Protein AF-A0A3D1CF28-F1 (afdb_monomer)

Sequence (123 aa):
MVEDKDVLITDQYKADEDMVTHNPWRQLRQFTAARIGLGRAGVSTPTRESLEFQLAHAQARDAVHTELDVETLQQQLLQLQQDFPQITPQPPLILHSRAIDRVTYLQRPDYGRQLDEESFTSL

Radius of gyration: 26.06 Å; Cα contacts (8 Å, |Δi|>4): 87; chains: 1; bounding box: 69×42×59 Å

Mean predicted aligned error: 9.37 Å

pLDDT: mean 87.02, std 17.19, range [35.56, 98.44]

Structure (mmCIF, N/CA/C/O backbone):
data_AF-A0A3D1CF28-F1
#
_entry.id   AF-A0A3D1CF28-F1
#
loop_
_atom_site.group_PDB
_atom_site.id
_atom_site.type_symbol
_atom_site.label_atom_id
_atom_site.label_alt_i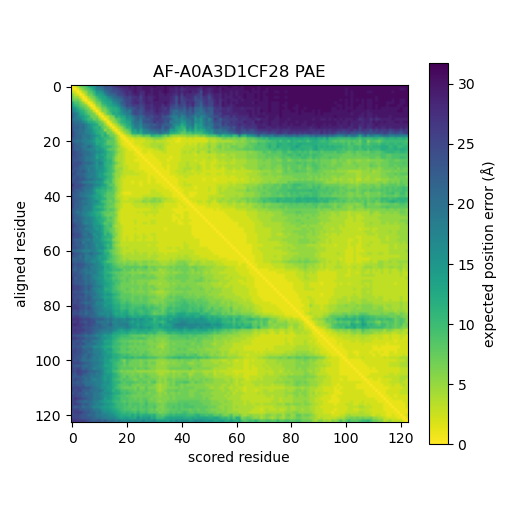d
_atom_site.label_comp_id
_atom_site.label_asym_id
_atom_site.label_entity_id
_atom_site.label_seq_id
_atom_site.pdbx_PDB_ins_code
_atom_site.Cartn_x
_atom_site.Cartn_y
_atom_site.Cartn_z
_atom_site.occupancy
_atom_site.B_iso_or_equiv
_atom_site.auth_seq_id
_atom_site.auth_comp_id
_atom_site.auth_asym_id
_atom_site.auth_atom_id
_atom_site.pdbx_PDB_model_num
ATOM 1 N N . MET A 1 1 ? 48.265 -25.391 -17.337 1.00 35.56 1 MET A N 1
ATOM 2 C CA . MET A 1 1 ? 47.377 -24.699 -18.290 1.00 35.56 1 MET A CA 1
ATOM 3 C C . MET A 1 1 ? 46.009 -24.626 -17.646 1.00 35.56 1 MET A C 1
ATOM 5 O O . MET A 1 1 ? 45.258 -25.584 -17.731 1.00 35.56 1 MET A O 1
ATOM 9 N N . VAL A 1 2 ? 45.761 -23.566 -16.880 1.00 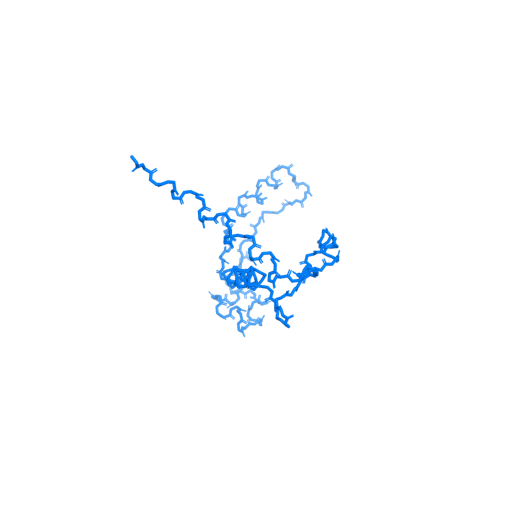36.09 2 VAL A N 1
ATOM 10 C CA . VAL A 1 2 ? 44.425 -23.245 -16.372 1.00 36.09 2 VAL A CA 1
ATOM 11 C C . VAL A 1 2 ? 43.933 -22.159 -17.314 1.00 36.09 2 VAL A C 1
ATOM 13 O O . VAL A 1 2 ? 44.538 -21.095 -17.370 1.00 36.09 2 VAL A O 1
ATOM 16 N N . GLU A 1 3 ? 42.960 -22.491 -18.155 1.00 40.41 3 GLU A N 1
ATOM 17 C CA . GLU A 1 3 ? 42.315 -21.520 -19.035 1.00 40.41 3 GLU A CA 1
ATOM 18 C C . GLU A 1 3 ? 41.516 -20.542 -18.171 1.00 40.41 3 GLU A C 1
ATOM 20 O O . GLU A 1 3 ? 40.609 -20.949 -17.439 1.00 40.41 3 GLU A O 1
ATOM 25 N N . ASP A 1 4 ? 41.898 -19.267 -18.251 1.00 40.97 4 ASP A N 1
ATOM 26 C CA . ASP A 1 4 ? 41.187 -18.118 -17.698 1.00 40.97 4 ASP A CA 1
ATOM 27 C C . ASP A 1 4 ? 39.736 -18.111 -18.200 1.00 40.97 4 ASP A C 1
ATOM 29 O O . ASP A 1 4 ? 39.444 -17.726 -19.333 1.00 40.97 4 ASP A O 1
ATOM 33 N N . LYS A 1 5 ? 38.807 -18.544 -17.342 1.00 46.59 5 LYS A N 1
ATOM 34 C CA . LYS A 1 5 ? 37.356 -18.455 -17.576 1.00 46.59 5 LYS A CA 1
ATOM 35 C C . LYS A 1 5 ? 36.766 -17.094 -17.190 1.00 46.59 5 LYS A C 1
ATOM 37 O O . LYS A 1 5 ? 35.593 -16.849 -17.460 1.00 46.59 5 LYS A O 1
ATOM 42 N N . ASP A 1 6 ? 37.574 -16.196 -16.631 1.00 45.94 6 ASP A N 1
ATOM 43 C CA . ASP A 1 6 ? 37.111 -14.916 -16.084 1.00 45.94 6 ASP A CA 1
ATOM 44 C C . ASP A 1 6 ? 36.967 -13.801 -17.136 1.00 45.94 6 ASP A C 1
ATOM 46 O O . ASP A 1 6 ? 36.426 -12.736 -16.848 1.00 45.94 6 ASP A O 1
ATOM 50 N N . VAL A 1 7 ? 37.378 -14.039 -18.387 1.00 45.97 7 VAL A N 1
ATOM 51 C CA . VAL A 1 7 ? 37.311 -13.028 -19.462 1.00 45.97 7 VAL A CA 1
ATOM 52 C C . VAL A 1 7 ? 35.935 -12.981 -20.155 1.00 45.97 7 VAL A C 1
ATOM 54 O O . VAL A 1 7 ? 35.608 -11.992 -20.804 1.00 45.97 7 VAL A O 1
ATOM 57 N N . LEU A 1 8 ? 35.079 -13.999 -19.988 1.00 41.72 8 LEU A N 1
ATOM 58 C CA . LEU A 1 8 ? 33.825 -14.121 -20.754 1.00 41.72 8 LEU A CA 1
ATOM 59 C C . LEU A 1 8 ? 32.574 -13.517 -20.087 1.00 41.72 8 LEU A C 1
ATOM 61 O O . LEU A 1 8 ? 31.532 -13.437 -20.735 1.00 41.72 8 LEU A O 1
ATOM 65 N N . ILE A 1 9 ? 32.640 -13.077 -18.826 1.00 47.97 9 ILE A N 1
ATOM 66 C CA . ILE A 1 9 ? 31.459 -12.544 -18.111 1.00 47.97 9 ILE A CA 1
ATOM 67 C C . ILE A 1 9 ? 31.309 -11.024 -18.309 1.00 47.97 9 ILE A C 1
ATOM 69 O O . ILE A 1 9 ? 30.197 -10.498 -18.316 1.00 47.97 9 ILE A O 1
ATOM 73 N N . THR A 1 10 ? 32.407 -10.305 -18.542 1.00 47.22 10 THR A N 1
ATOM 74 C CA . THR A 1 10 ? 32.407 -8.834 -18.616 1.00 47.22 10 THR A CA 1
ATOM 75 C C . THR A 1 10 ? 31.757 -8.290 -19.895 1.00 47.22 10 THR A C 1
ATOM 77 O O . THR A 1 10 ? 31.166 -7.212 -19.871 1.00 47.22 10 THR A O 1
ATOM 80 N N . ASP A 1 11 ? 31.801 -9.041 -21.000 1.00 45.41 11 ASP A N 1
ATOM 81 C CA . ASP A 1 11 ? 31.268 -8.597 -22.299 1.00 45.41 11 ASP A CA 1
ATOM 82 C C . ASP A 1 11 ? 29.731 -8.688 -22.384 1.00 45.41 11 ASP A C 1
ATOM 84 O O . ASP A 1 11 ? 29.090 -7.902 -23.082 1.00 45.41 11 ASP A O 1
ATOM 88 N N . GLN A 1 12 ? 29.108 -9.593 -21.617 1.00 45.19 12 GLN A N 1
ATOM 89 C CA . GLN A 1 12 ? 27.645 -9.737 -21.590 1.00 45.19 12 GLN A CA 1
ATOM 90 C C . GLN A 1 12 ? 26.944 -8.568 -20.880 1.00 45.19 12 GLN A C 1
ATOM 92 O O . GLN A 1 12 ? 25.835 -8.203 -21.261 1.00 45.19 12 GLN A O 1
ATOM 97 N N . TYR A 1 13 ? 27.595 -7.935 -19.898 1.00 49.53 13 TYR A N 1
ATOM 98 C CA . TYR A 1 13 ? 27.036 -6.777 -19.187 1.00 49.53 13 TYR A CA 1
ATOM 99 C C . TYR A 1 13 ? 27.064 -5.483 -20.009 1.00 49.53 13 TYR A C 1
ATOM 101 O O . TYR A 1 13 ? 26.241 -4.599 -19.782 1.00 49.53 13 TYR A O 1
ATOM 109 N N . LYS A 1 14 ? 27.980 -5.368 -20.978 1.00 45.59 14 LYS A N 1
ATOM 110 C CA . LYS A 1 14 ? 28.112 -4.177 -21.827 1.00 45.59 14 LYS A CA 1
ATOM 111 C C . LYS A 1 14 ? 27.052 -4.121 -22.931 1.00 45.59 14 LYS A C 1
ATOM 113 O O . LYS A 1 14 ? 26.544 -3.047 -23.239 1.00 45.59 14 LYS A O 1
ATOM 118 N N . ALA A 1 15 ? 26.660 -5.278 -23.466 1.00 49.78 15 ALA A N 1
ATOM 119 C CA . ALA A 1 15 ? 25.601 -5.373 -24.471 1.00 49.78 15 ALA A CA 1
ATOM 120 C C . ALA A 1 15 ? 24.225 -4.916 -23.941 1.00 49.78 15 ALA A C 1
ATOM 122 O O . ALA A 1 15 ? 23.414 -4.389 -24.700 1.00 49.78 15 ALA A O 1
ATOM 123 N N . ASP A 1 16 ? 23.976 -5.080 -22.638 1.00 53.66 16 ASP A N 1
ATOM 124 C CA . ASP A 1 16 ? 22.702 -4.732 -21.995 1.00 53.66 16 ASP A CA 1
ATOM 125 C C . ASP A 1 16 ? 22.497 -3.203 -21.883 1.00 53.66 16 ASP A C 1
ATOM 127 O O . ASP A 1 16 ? 21.364 -2.717 -21.928 1.00 53.66 16 ASP A O 1
ATOM 131 N N . GLU A 1 17 ? 23.585 -2.421 -21.803 1.00 57.97 17 GLU A N 1
ATOM 132 C CA . GLU A 1 17 ? 23.527 -0.953 -21.908 1.00 57.97 17 GLU A CA 1
ATOM 133 C C . GLU A 1 17 ? 23.283 -0.489 -23.351 1.00 57.97 17 GLU A C 1
ATOM 135 O O . GLU A 1 17 ? 22.473 0.412 -23.567 1.00 57.97 1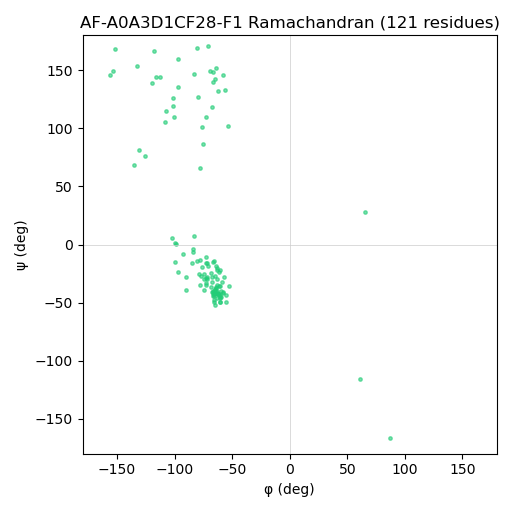7 GLU A O 1
ATOM 140 N N . ASP A 1 18 ? 23.889 -1.144 -24.346 1.00 67.31 18 ASP A N 1
ATOM 141 C CA . ASP A 1 18 ? 23.732 -0.762 -25.758 1.00 67.31 18 ASP A CA 1
ATOM 142 C C . ASP A 1 18 ? 22.307 -1.011 -26.302 1.00 67.31 18 ASP A C 1
ATOM 144 O O . ASP A 1 18 ? 21.865 -0.334 -27.236 1.00 67.31 18 ASP A O 1
ATOM 148 N N . MET A 1 19 ? 21.541 -1.942 -25.715 1.00 82.06 19 MET A N 1
ATOM 149 C CA . MET A 1 19 ? 20.156 -2.229 -26.130 1.00 82.06 19 MET A CA 1
ATOM 150 C C . MET A 1 19 ? 19.118 -1.242 -25.568 1.00 82.06 19 MET A C 1
ATOM 152 O O . MET A 1 19 ? 17.974 -1.204 -26.046 1.00 82.06 19 MET A O 1
ATOM 156 N N . VAL A 1 20 ? 19.488 -0.429 -24.573 1.00 91.19 20 VAL A N 1
ATOM 157 C CA . VAL A 1 20 ? 18.589 0.535 -23.929 1.00 91.19 20 VAL A CA 1
ATOM 158 C C . VAL A 1 20 ? 18.948 1.956 -24.349 1.00 91.19 20 VAL A C 1
ATOM 160 O O . VAL A 1 20 ? 19.969 2.519 -23.975 1.00 91.19 20 VAL A O 1
ATOM 163 N N . THR A 1 21 ? 18.036 2.618 -25.058 1.00 93.69 21 THR A N 1
ATOM 164 C CA . THR A 1 21 ? 18.159 4.057 -25.303 1.00 93.69 21 THR A CA 1
ATOM 165 C C . THR A 1 21 ? 17.861 4.818 -24.011 1.00 93.69 21 THR A C 1
ATOM 167 O O . THR A 1 21 ? 16.709 4.884 -23.561 1.00 93.69 21 THR A O 1
ATOM 170 N N . HIS A 1 22 ? 18.892 5.422 -23.423 1.00 91.81 22 HIS A N 1
ATOM 171 C CA . HIS A 1 22 ? 18.755 6.267 -22.240 1.00 91.81 22 HIS A CA 1
ATOM 172 C C . HIS A 1 22 ? 17.967 7.552 -22.528 1.00 91.81 22 HIS A C 1
ATOM 174 O O . HIS A 1 22 ? 18.004 8.106 -23.626 1.00 91.81 22 HIS A O 1
ATOM 180 N N . ASN A 1 23 ? 17.250 8.043 -21.514 1.00 90.88 23 ASN A N 1
ATOM 181 C CA . ASN A 1 23 ? 16.517 9.303 -21.587 1.00 90.88 23 ASN A CA 1
ATOM 182 C C . ASN A 1 23 ? 17.308 10.413 -20.863 1.00 90.88 23 ASN A C 1
ATOM 184 O O . ASN A 1 23 ? 17.625 10.237 -19.682 1.00 90.88 23 ASN A O 1
ATOM 188 N N . PRO A 1 24 ? 17.596 11.559 -21.513 1.00 92.62 24 PRO A N 1
ATOM 189 C CA . PRO A 1 24 ? 18.371 12.649 -20.909 1.00 92.62 24 PRO A CA 1
ATOM 190 C C . PRO A 1 24 ? 17.714 13.238 -19.653 1.00 92.62 24 PRO A C 1
ATOM 192 O O . PRO A 1 24 ? 18.393 13.792 -18.793 1.00 92.62 24 PRO A O 1
ATOM 195 N N . TRP A 1 25 ? 16.401 13.076 -19.491 1.00 94.06 25 TRP A N 1
ATOM 196 C CA . TRP A 1 25 ? 15.656 13.559 -18.330 1.00 94.06 25 TRP A CA 1
ATOM 197 C C . TRP A 1 25 ? 15.703 12.619 -17.127 1.00 94.06 25 TRP A C 1
ATOM 199 O O . TRP A 1 25 ? 15.021 12.871 -16.136 1.00 94.06 25 TRP A O 1
ATOM 209 N N . ARG A 1 26 ? 16.510 11.550 -17.163 1.00 92.94 26 ARG A N 1
ATOM 210 C CA . ARG A 1 26 ? 16.665 10.630 -16.024 1.00 92.94 26 ARG A CA 1
ATOM 211 C C . ARG A 1 26 ? 17.025 11.365 -14.726 1.00 92.94 26 ARG A C 1
ATOM 213 O O . ARG A 1 26 ? 16.519 11.000 -13.670 1.00 92.94 26 ARG A O 1
ATOM 220 N N . GLN A 1 27 ? 17.821 12.433 -14.806 1.00 94.75 27 GLN A N 1
ATOM 221 C CA . GLN A 1 27 ? 18.185 13.260 -13.648 1.00 94.75 27 GLN A CA 1
ATOM 222 C C . GLN A 1 27 ? 16.980 13.926 -12.965 1.00 94.75 27 GLN A C 1
ATOM 224 O O . GLN A 1 27 ? 17.055 14.225 -11.777 1.00 94.75 27 GLN A O 1
ATOM 229 N N . LEU A 1 28 ? 15.858 14.131 -13.665 1.00 95.94 28 LEU A N 1
ATOM 230 C CA . LEU A 1 28 ? 14.663 14.746 -13.082 1.00 95.94 28 LEU A CA 1
ATOM 231 C C . LEU A 1 28 ? 13.930 13.820 -12.100 1.00 95.94 28 LEU A C 1
ATOM 233 O O . LEU A 1 28 ? 13.141 14.308 -11.293 1.00 95.94 28 LEU A O 1
ATOM 237 N N . ARG A 1 29 ? 14.217 12.506 -12.108 1.00 94.44 29 ARG A N 1
ATOM 238 C CA . ARG A 1 29 ? 13.643 11.543 -11.148 1.00 94.44 29 ARG A CA 1
ATOM 239 C C . ARG A 1 29 ? 13.926 11.922 -9.695 1.00 94.44 29 ARG A C 1
ATOM 241 O O . ARG A 1 29 ? 13.126 11.607 -8.832 1.00 94.44 29 ARG A O 1
ATOM 248 N N . GLN A 1 30 ? 15.020 12.627 -9.409 1.00 96.06 30 GLN A N 1
ATOM 249 C CA . GLN A 1 30 ? 15.322 13.054 -8.037 1.00 96.06 30 GLN A CA 1
ATOM 250 C C . GLN A 1 30 ? 14.268 14.014 -7.454 1.00 96.06 30 GLN A C 1
ATOM 252 O O . GLN A 1 30 ? 14.171 14.154 -6.240 1.00 96.06 30 GLN A O 1
ATOM 257 N N . PHE A 1 31 ? 13.471 14.665 -8.308 1.00 97.50 31 PHE A N 1
ATOM 258 C CA . PHE A 1 31 ? 12.460 15.641 -7.902 1.00 97.50 31 PHE A CA 1
ATOM 259 C C . PHE A 1 31 ? 11.042 15.057 -7.839 1.00 97.50 31 PHE A C 1
ATOM 261 O O . PHE A 1 31 ? 10.095 15.789 -7.554 1.00 97.50 31 PHE A O 1
ATOM 268 N N . THR A 1 32 ? 10.850 13.765 -8.133 1.00 96.62 32 THR A N 1
ATOM 269 C CA . THR A 1 32 ? 9.520 13.143 -8.107 1.00 96.62 32 THR A CA 1
ATOM 270 C C . THR A 1 32 ? 9.575 11.634 -7.896 1.00 96.62 32 THR A C 1
ATOM 272 O O . THR A 1 32 ? 10.435 10.942 -8.426 1.00 96.62 32 THR A O 1
ATOM 275 N N . ALA A 1 33 ? 8.583 11.092 -7.190 1.00 95.50 33 ALA A N 1
ATOM 276 C CA . ALA A 1 33 ? 8.385 9.647 -7.094 1.00 95.50 33 ALA A CA 1
ATOM 277 C C . ALA A 1 33 ? 7.848 9.024 -8.402 1.00 95.50 33 ALA A C 1
ATOM 279 O O . ALA A 1 33 ? 7.801 7.800 -8.535 1.00 95.50 33 ALA A O 1
ATOM 280 N N . ALA A 1 34 ? 7.417 9.841 -9.372 1.00 95.88 34 ALA A N 1
ATOM 281 C CA . ALA A 1 34 ? 6.914 9.347 -10.646 1.00 95.88 34 ALA A CA 1
ATOM 282 C C . ALA A 1 34 ? 8.012 8.632 -11.454 1.00 95.88 34 ALA A C 1
ATOM 284 O O . ALA A 1 34 ? 9.166 9.062 -11.515 1.00 95.88 34 ALA A O 1
ATOM 285 N N . ARG A 1 35 ? 7.632 7.553 -12.147 1.00 94.38 35 ARG A N 1
ATOM 286 C CA . ARG A 1 35 ? 8.522 6.762 -13.012 1.00 94.38 35 ARG A CA 1
ATOM 287 C C . ARG A 1 35 ? 8.764 7.456 -14.365 1.00 94.38 35 ARG A C 1
ATOM 289 O O . ARG A 1 35 ? 8.325 6.977 -15.406 1.00 94.38 35 ARG A O 1
ATOM 296 N N . ILE A 1 36 ? 9.428 8.612 -14.343 1.00 95.81 36 ILE A N 1
ATOM 297 C CA . ILE A 1 36 ? 9.796 9.403 -15.534 1.00 95.81 36 ILE A CA 1
ATOM 298 C C . ILE A 1 36 ? 11.236 9.122 -15.982 1.00 95.81 36 ILE A C 1
ATOM 300 O O . ILE A 1 36 ? 12.057 8.653 -15.201 1.00 95.81 36 ILE A O 1
ATOM 304 N N . GLY A 1 37 ? 11.576 9.422 -17.240 1.00 94.00 37 GLY A N 1
ATOM 305 C CA . GLY A 1 37 ? 12.966 9.328 -17.716 1.00 94.00 37 GLY A CA 1
ATOM 306 C C . GLY A 1 37 ? 13.548 7.903 -17.733 1.00 94.00 37 GLY A C 1
ATOM 307 O O . GLY A 1 37 ? 14.759 7.730 -17.601 1.00 94.00 37 GLY A O 1
ATOM 308 N N . LEU A 1 38 ? 12.698 6.881 -17.886 1.00 93.38 38 LEU A N 1
ATOM 309 C CA . LEU A 1 38 ? 13.084 5.463 -17.802 1.00 93.38 38 LEU A CA 1
ATOM 310 C C . LEU A 1 38 ? 14.001 5.007 -18.951 1.00 93.38 38 LEU A C 1
ATOM 312 O O . LEU A 1 38 ? 14.835 4.122 -18.775 1.00 93.38 38 LEU A O 1
ATOM 316 N N . GLY A 1 39 ? 13.889 5.656 -20.111 1.00 93.44 39 GLY A N 1
ATOM 317 C CA . GLY A 1 39 ? 14.485 5.178 -21.359 1.00 93.44 39 GLY A CA 1
ATOM 318 C C . GLY A 1 39 ? 13.549 4.217 -22.089 1.00 93.44 39 GLY A C 1
ATOM 319 O O . GLY A 1 39 ? 12.359 4.143 -21.776 1.00 93.44 39 GLY A O 1
ATOM 320 N N . ARG A 1 40 ? 14.078 3.508 -23.087 1.00 94.44 40 ARG A N 1
ATOM 321 C CA . ARG A 1 40 ? 13.325 2.532 -23.890 1.00 94.44 40 ARG A CA 1
ATOM 322 C C . ARG A 1 40 ? 14.235 1.449 -24.460 1.00 94.44 40 ARG A C 1
ATOM 324 O O . ARG A 1 40 ? 15.382 1.732 -24.789 1.00 94.44 40 ARG A O 1
ATOM 331 N N . ALA A 1 41 ? 13.695 0.250 -24.634 1.00 93.94 41 ALA A N 1
ATOM 332 C CA . ALA A 1 41 ? 14.273 -0.809 -25.455 1.00 93.94 41 ALA A CA 1
ATOM 333 C C . ALA A 1 41 ? 13.392 -0.947 -26.708 1.00 93.94 41 ALA A C 1
ATOM 335 O O . ALA A 1 41 ? 12.243 -1.386 -26.630 1.00 93.94 41 ALA A O 1
ATOM 336 N N . GLY A 1 42 ? 13.872 -0.461 -27.858 1.00 91.00 42 GLY A N 1
ATOM 337 C CA . GLY A 1 42 ? 13.038 -0.309 -29.056 1.00 91.00 42 GLY A CA 1
ATOM 338 C C . GLY A 1 42 ? 11.858 0.645 -28.816 1.00 91.00 42 GLY A C 1
ATOM 339 O O . GLY A 1 42 ? 12.059 1.837 -28.572 1.00 91.00 42 GLY A O 1
ATOM 340 N N . VAL A 1 43 ? 10.631 0.124 -28.890 1.00 92.62 43 VAL A N 1
ATOM 341 C CA . VAL A 1 43 ? 9.377 0.862 -28.616 1.00 92.62 43 VAL A CA 1
ATOM 342 C C . VAL A 1 43 ? 8.778 0.543 -27.239 1.00 92.62 43 VAL A C 1
ATOM 344 O O . VAL A 1 43 ? 7.690 1.014 -26.918 1.00 92.62 43 VAL A O 1
ATOM 347 N N . SER A 1 44 ? 9.478 -0.247 -26.422 1.00 94.00 44 SER A N 1
ATOM 348 C CA . SER A 1 44 ? 8.976 -0.785 -25.155 1.00 94.00 44 SER A CA 1
ATOM 349 C C . SER A 1 44 ? 9.787 -0.300 -23.951 1.00 94.00 44 SER A C 1
ATOM 351 O O . SER A 1 44 ? 10.877 0.266 -24.079 1.00 94.00 44 SER A O 1
ATOM 353 N N . THR A 1 45 ? 9.244 -0.518 -22.755 1.00 94.56 45 THR A N 1
ATOM 354 C CA . THR A 1 45 ? 9.926 -0.243 -21.487 1.00 94.56 45 THR A CA 1
ATOM 355 C C . THR A 1 45 ? 11.120 -1.189 -21.307 1.00 94.56 45 THR A C 1
ATOM 357 O O . THR A 1 45 ? 10.988 -2.374 -21.614 1.00 94.56 45 THR A O 1
ATOM 360 N N . PRO A 1 46 ? 12.272 -0.717 -20.796 1.00 95.25 46 PRO A N 1
ATOM 361 C CA . PRO A 1 46 ? 13.399 -1.595 -20.493 1.00 95.25 46 PRO A CA 1
ATOM 362 C C . PRO A 1 46 ? 13.020 -2.693 -19.490 1.00 95.25 46 PRO A C 1
ATOM 364 O O . PRO A 1 46 ? 12.251 -2.448 -18.558 1.00 95.25 46 PRO A O 1
ATOM 367 N N . THR A 1 47 ? 13.607 -3.884 -19.635 1.00 94.62 47 THR A N 1
ATOM 368 C CA . THR A 1 47 ? 13.299 -5.055 -18.794 1.00 94.62 47 THR A CA 1
ATOM 369 C C . THR A 1 47 ? 13.462 -4.763 -17.304 1.00 94.62 47 THR A C 1
ATOM 371 O O . THR A 1 47 ? 12.576 -5.094 -16.522 1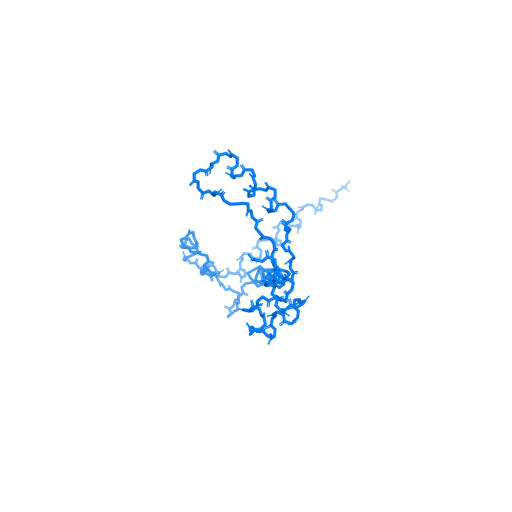.00 94.62 47 THR A O 1
ATOM 374 N N . ARG A 1 48 ? 14.542 -4.074 -16.908 1.00 94.00 48 ARG A N 1
ATOM 375 C CA . ARG A 1 48 ? 14.787 -3.682 -15.509 1.00 94.00 48 ARG A CA 1
ATOM 376 C C . ARG A 1 48 ? 13.625 -2.875 -14.923 1.00 94.00 48 ARG A C 1
ATOM 378 O O . ARG A 1 48 ? 13.112 -3.223 -13.870 1.00 94.00 48 ARG A O 1
ATOM 385 N N . GLU A 1 49 ? 13.168 -1.853 -15.639 1.00 95.31 49 GLU A N 1
ATOM 386 C CA . GLU A 1 49 ? 12.070 -0.981 -15.199 1.00 95.31 49 GLU A CA 1
ATOM 387 C C . GLU A 1 49 ? 10.726 -1.739 -15.160 1.00 95.31 49 GLU A C 1
ATOM 389 O O . GLU A 1 49 ? 9.885 -1.483 -14.297 1.00 95.31 49 GLU A O 1
ATOM 394 N N . SER A 1 50 ? 10.527 -2.722 -16.050 1.00 96.62 50 SER A N 1
ATOM 395 C CA . SER A 1 50 ? 9.365 -3.624 -15.996 1.00 96.62 50 SER A CA 1
ATOM 396 C C . SER A 1 50 ? 9.395 -4.537 -14.764 1.00 96.62 50 SER A C 1
ATOM 398 O O . SER A 1 50 ? 8.378 -4.678 -14.084 1.00 96.62 50 SER A O 1
ATOM 400 N N . LEU A 1 51 ? 10.554 -5.117 -14.437 1.00 97.94 51 LEU A N 1
ATOM 401 C CA . LEU A 1 51 ? 10.726 -5.962 -13.252 1.00 97.94 51 LEU A CA 1
ATOM 402 C C . LEU A 1 51 ? 10.556 -5.162 -11.955 1.00 97.94 51 LEU A C 1
ATOM 404 O O . LEU A 1 51 ? 9.858 -5.612 -11.049 1.00 97.94 51 LEU A O 1
ATOM 408 N N . GLU A 1 52 ? 11.115 -3.952 -11.883 1.00 97.12 52 GLU A N 1
ATOM 409 C CA . GLU A 1 52 ? 10.912 -3.045 -10.745 1.00 97.12 52 GLU A CA 1
ATOM 410 C C . GLU A 1 52 ? 9.431 -2.692 -10.552 1.00 97.12 52 GLU A C 1
ATOM 412 O O . GLU A 1 52 ? 8.937 -2.640 -9.423 1.00 97.12 52 GLU A O 1
ATOM 417 N N . PHE A 1 53 ? 8.691 -2.476 -11.644 1.00 97.12 53 PHE A N 1
ATOM 418 C CA . PHE A 1 53 ? 7.248 -2.262 -11.574 1.00 97.12 53 PHE A CA 1
ATOM 419 C C . PHE A 1 53 ? 6.508 -3.494 -11.035 1.00 97.12 53 PHE A C 1
ATOM 421 O O . PHE A 1 53 ? 5.659 -3.351 -10.155 1.00 97.12 53 PHE A O 1
ATOM 428 N N . GLN A 1 54 ? 6.832 -4.693 -11.529 1.00 98.25 54 GLN A N 1
ATOM 429 C CA . GLN A 1 54 ? 6.200 -5.939 -11.083 1.00 98.25 54 GLN A CA 1
ATOM 430 C C . GLN A 1 54 ? 6.466 -6.219 -9.601 1.00 98.25 54 GLN A C 1
ATOM 432 O O . GLN A 1 54 ? 5.534 -6.564 -8.874 1.00 98.25 54 GLN A O 1
ATOM 437 N N . LEU A 1 55 ? 7.703 -6.005 -9.141 1.00 98.44 55 LEU A N 1
ATOM 438 C CA . LEU A 1 55 ? 8.063 -6.131 -7.730 1.00 98.44 55 LEU A CA 1
ATOM 439 C C . LEU A 1 55 ? 7.264 -5.150 -6.866 1.00 98.44 55 LEU A C 1
ATOM 441 O O . LEU A 1 55 ? 6.640 -5.559 -5.890 1.00 98.44 55 LEU A O 1
ATOM 445 N N . ALA A 1 56 ? 7.225 -3.872 -7.252 1.00 97.88 56 ALA A N 1
ATOM 446 C CA . ALA A 1 56 ? 6.461 -2.866 -6.519 1.00 97.88 56 ALA A CA 1
ATOM 447 C C . ALA A 1 56 ? 4.957 -3.185 -6.491 1.00 97.88 56 ALA A C 1
ATOM 449 O O . ALA A 1 56 ? 4.285 -2.931 -5.496 1.00 97.88 56 ALA A O 1
ATOM 450 N N . HIS A 1 57 ? 4.416 -3.756 -7.570 1.00 98.38 57 HIS A N 1
ATOM 451 C CA . HIS A 1 57 ? 3.025 -4.193 -7.617 1.00 98.38 57 HIS A CA 1
ATOM 452 C C . HIS A 1 57 ? 2.757 -5.381 -6.681 1.00 98.38 57 HIS A C 1
ATOM 454 O O . HIS A 1 57 ? 1.735 -5.385 -5.999 1.00 98.38 57 HIS A O 1
ATOM 460 N N . ALA A 1 58 ? 3.667 -6.358 -6.607 1.00 98.06 58 ALA A N 1
ATOM 461 C CA . ALA A 1 58 ? 3.565 -7.452 -5.641 1.00 98.06 58 ALA A CA 1
ATOM 462 C C . ALA A 1 58 ? 3.578 -6.918 -4.198 1.00 98.06 58 ALA A C 1
ATOM 464 O O . ALA A 1 58 ? 2.644 -7.174 -3.444 1.00 98.06 58 ALA A O 1
ATOM 465 N N . GLN A 1 59 ? 4.546 -6.057 -3.867 1.00 98.19 59 GLN A N 1
ATOM 466 C CA . GLN A 1 59 ? 4.645 -5.418 -2.550 1.00 98.19 59 GLN A CA 1
ATOM 467 C C . GLN A 1 59 ? 3.393 -4.607 -2.189 1.00 98.19 59 GLN A C 1
ATOM 469 O O . GLN A 1 59 ? 2.927 -4.654 -1.053 1.00 98.19 59 GLN A O 1
ATOM 474 N N . ALA A 1 60 ? 2.820 -3.876 -3.150 1.00 97.00 60 ALA A N 1
ATOM 475 C CA . ALA A 1 60 ? 1.598 -3.110 -2.925 1.00 97.00 60 ALA A CA 1
ATOM 476 C C . ALA A 1 60 ? 0.396 -4.013 -2.610 1.00 97.00 60 ALA A C 1
ATOM 478 O O . ALA A 1 60 ? -0.424 -3.661 -1.765 1.00 97.00 60 ALA A O 1
ATOM 479 N N . ARG A 1 61 ? 0.288 -5.177 -3.264 1.00 96.19 61 ARG A N 1
ATOM 480 C CA . ARG A 1 61 ? -0.768 -6.158 -2.969 1.00 96.19 61 ARG A CA 1
ATOM 481 C C . ARG A 1 61 ? -0.600 -6.744 -1.575 1.00 96.19 61 ARG A C 1
ATOM 483 O O . ARG A 1 61 ? -1.584 -6.811 -0.845 1.00 96.19 61 ARG A O 1
ATOM 490 N N . ASP A 1 62 ? 0.623 -7.100 -1.199 1.00 96.12 62 ASP A N 1
ATOM 491 C CA . ASP A 1 62 ? 0.913 -7.627 0.136 1.00 96.12 62 ASP A CA 1
ATOM 492 C C . ASP A 1 62 ? 0.557 -6.595 1.217 1.00 96.12 62 ASP A C 1
ATOM 494 O O . ASP A 1 62 ? -0.145 -6.918 2.173 1.00 96.12 62 ASP A O 1
ATOM 498 N N . ALA A 1 63 ? 0.916 -5.323 1.006 1.00 95.44 63 ALA A N 1
ATOM 499 C CA . ALA A 1 63 ? 0.618 -4.232 1.935 1.00 95.44 63 ALA A CA 1
ATOM 500 C C . ALA A 1 63 ? -0.887 -4.032 2.205 1.00 95.44 63 ALA A C 1
ATOM 502 O O . ALA A 1 63 ? -1.262 -3.654 3.314 1.00 95.44 63 ALA A O 1
ATOM 503 N N . VAL A 1 64 ? -1.764 -4.308 1.230 1.00 94.19 64 VAL A N 1
ATOM 504 C CA . VAL A 1 64 ? -3.229 -4.245 1.423 1.00 94.19 64 VAL A CA 1
ATOM 505 C C . VAL A 1 64 ? -3.716 -5.300 2.420 1.00 94.19 64 VAL A C 1
ATOM 507 O O . VAL A 1 64 ? -4.740 -5.091 3.078 1.00 94.19 64 VAL A O 1
ATOM 510 N N . HIS A 1 65 ? -2.999 -6.416 2.552 1.00 91.94 65 HIS A N 1
ATOM 511 C CA . HIS A 1 65 ? -3.349 -7.522 3.441 1.00 91.94 65 HIS A CA 1
ATOM 512 C C . HIS A 1 65 ? -2.578 -7.517 4.763 1.00 91.94 65 HIS A C 1
ATOM 514 O O . HIS A 1 65 ? -3.027 -8.169 5.702 1.00 91.94 65 HIS A O 1
ATOM 520 N N . THR A 1 66 ? -1.489 -6.753 4.876 1.00 93.31 66 THR A N 1
ATOM 521 C CA . THR A 1 66 ? -0.736 -6.608 6.126 1.00 93.31 66 THR A CA 1
ATOM 522 C C . THR A 1 66 ? -1.635 -6.129 7.268 1.00 93.31 66 THR A C 1
ATOM 524 O O . THR A 1 66 ? -2.453 -5.210 7.120 1.00 93.31 66 THR A O 1
ATOM 527 N N . GLU A 1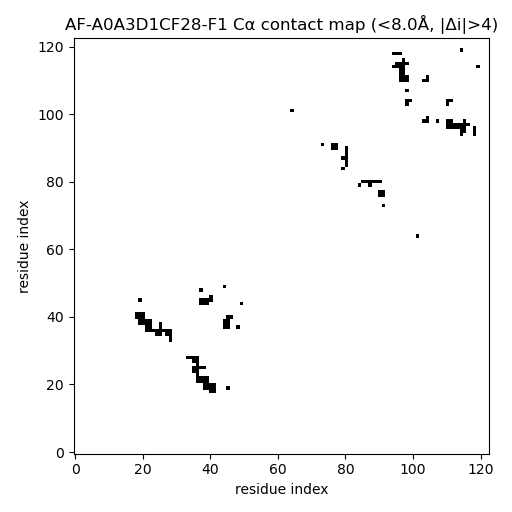 67 ? -1.519 -6.793 8.412 1.00 92.19 67 GLU A N 1
ATOM 528 C CA . GLU A 1 67 ? -2.239 -6.460 9.638 1.00 92.19 67 GLU A CA 1
ATOM 529 C C . GLU A 1 67 ? -1.526 -5.345 10.404 1.00 92.19 67 GLU A C 1
ATOM 531 O O . GLU A 1 67 ? -0.303 -5.213 10.353 1.00 92.19 67 GLU A O 1
ATOM 536 N N . LEU A 1 68 ? -2.311 -4.508 11.082 1.00 92.88 68 LEU A N 1
ATOM 537 C CA . LEU A 1 68 ? -1.778 -3.503 11.988 1.00 92.88 68 LEU A CA 1
ATOM 538 C C . LEU A 1 68 ? -1.419 -4.188 13.307 1.00 92.88 68 LEU A C 1
ATOM 540 O O . LEU A 1 68 ? -2.273 -4.830 13.911 1.00 92.88 68 LEU A O 1
ATOM 544 N N . ASP A 1 69 ? -0.189 -4.000 13.773 1.00 95.50 69 ASP A N 1
ATOM 545 C CA . ASP A 1 69 ? 0.220 -4.413 15.116 1.00 95.50 69 ASP A CA 1
ATOM 546 C C . ASP A 1 69 ? -0.363 -3.437 16.153 1.00 95.50 69 ASP A C 1
ATOM 548 O O . ASP A 1 69 ? 0.234 -2.414 16.504 1.00 95.50 69 ASP A O 1
ATOM 552 N N . VAL A 1 70 ? -1.597 -3.728 16.573 1.00 95.75 70 VAL A N 1
ATOM 553 C CA . VAL A 1 70 ? -2.364 -2.899 17.511 1.00 95.75 70 VAL A CA 1
ATOM 554 C C . VAL A 1 70 ? -1.692 -2.852 18.882 1.00 95.75 70 VAL A C 1
ATOM 556 O O . VAL A 1 70 ? -1.692 -1.798 19.514 1.00 95.75 70 VAL A O 1
ATOM 559 N N . GLU A 1 71 ? -1.087 -3.955 19.325 1.00 95.31 71 GLU A N 1
ATOM 560 C CA . GLU A 1 71 ? -0.431 -4.047 20.631 1.00 95.31 71 GLU A CA 1
ATOM 561 C C . GLU A 1 71 ? 0.771 -3.103 20.697 1.00 95.31 71 GLU A C 1
ATOM 563 O O . GLU A 1 71 ? 0.845 -2.246 21.584 1.00 95.31 71 GLU A O 1
ATOM 568 N N . THR A 1 72 ? 1.676 -3.192 19.718 1.00 96.56 72 THR A N 1
ATOM 569 C CA . THR A 1 72 ? 2.848 -2.312 19.650 1.00 96.56 72 THR A CA 1
ATOM 570 C C . THR A 1 72 ? 2.431 -0.848 19.523 1.00 96.56 72 THR A C 1
ATOM 572 O O . THR A 1 72 ? 2.982 0.012 20.219 1.00 96.56 72 THR A O 1
ATOM 575 N N . LEU A 1 73 ? 1.430 -0.549 18.686 1.00 95.88 73 LEU A N 1
ATOM 576 C CA . LEU A 1 73 ? 0.922 0.815 18.529 1.00 95.88 73 LEU A CA 1
ATOM 577 C C . LEU A 1 73 ? 0.338 1.358 19.842 1.00 95.88 73 LEU A C 1
ATOM 579 O O . LEU A 1 73 ? 0.612 2.501 20.209 1.00 95.88 73 LEU A O 1
ATOM 583 N N . GLN A 1 74 ? -0.429 0.548 20.575 1.00 95.12 74 GLN A N 1
ATOM 584 C CA . GLN A 1 74 ? -1.003 0.944 21.860 1.00 95.12 74 GLN A CA 1
ATOM 585 C C . GLN A 1 74 ? 0.091 1.293 22.875 1.00 95.12 74 GLN A C 1
ATOM 587 O O . GLN A 1 74 ? 0.004 2.334 23.529 1.00 95.12 74 GLN A O 1
ATOM 592 N N . GLN A 1 75 ? 1.139 0.469 22.979 1.00 95.06 75 GLN A N 1
ATOM 593 C CA . GLN A 1 75 ? 2.262 0.735 23.885 1.00 95.06 75 GLN A CA 1
ATOM 594 C C . GLN A 1 75 ? 2.995 2.032 23.521 1.00 95.06 75 GLN A C 1
ATOM 596 O O . GLN A 1 75 ? 3.299 2.842 24.398 1.00 95.06 75 GLN A O 1
ATOM 601 N N . GLN A 1 76 ? 3.227 2.271 22.229 1.00 94.75 76 GLN A N 1
ATOM 602 C CA . GLN A 1 76 ? 3.859 3.505 21.752 1.00 94.75 76 GLN A CA 1
ATOM 603 C C . GLN A 1 76 ? 3.014 4.746 22.068 1.00 94.75 76 GLN A C 1
ATOM 605 O O . GLN A 1 76 ? 3.553 5.763 22.504 1.00 94.75 76 GLN A O 1
ATOM 610 N N . LEU A 1 77 ? 1.693 4.665 21.896 1.00 93.75 77 LEU A N 1
ATOM 611 C CA . LEU A 1 77 ? 0.780 5.764 22.222 1.00 93.75 77 LEU A CA 1
ATOM 612 C C . LEU A 1 77 ? 0.728 6.046 23.728 1.00 93.75 77 LEU A C 1
ATOM 614 O O . LEU A 1 77 ? 0.741 7.210 24.130 1.00 93.75 77 LEU A O 1
ATOM 618 N N . LEU A 1 78 ? 0.726 5.003 24.562 1.00 93.56 78 LEU A N 1
ATOM 619 C CA . LEU A 1 78 ? 0.801 5.150 26.017 1.00 93.56 78 LEU A CA 1
ATOM 620 C C . LEU A 1 78 ? 2.119 5.800 26.453 1.00 93.56 78 LEU A C 1
ATOM 622 O O . LEU A 1 78 ? 2.099 6.694 27.299 1.00 93.56 78 LEU A O 1
ATOM 626 N N . GLN A 1 79 ? 3.247 5.411 25.852 1.00 93.00 79 GLN A N 1
ATOM 627 C CA . GLN A 1 79 ? 4.543 6.040 26.117 1.00 93.00 79 GLN A CA 1
ATOM 628 C C . GLN A 1 79 ? 4.526 7.530 25.747 1.00 93.00 79 GLN A C 1
ATOM 630 O O . GLN A 1 79 ? 4.917 8.367 26.557 1.00 93.00 79 GLN A O 1
ATOM 635 N N . LEU A 1 80 ? 3.987 7.882 24.574 1.00 92.38 80 LEU A N 1
ATOM 636 C CA . LEU A 1 80 ? 3.847 9.283 24.163 1.00 92.38 80 LEU A CA 1
ATOM 637 C C . LEU A 1 80 ? 2.964 10.094 25.116 1.00 92.38 80 LEU A C 1
ATOM 639 O O . LEU A 1 80 ? 3.247 11.266 25.355 1.00 92.38 80 LEU A O 1
ATOM 643 N N . GLN A 1 81 ? 1.920 9.489 25.684 1.00 92.25 81 GLN A N 1
ATOM 644 C CA . GLN A 1 81 ? 1.109 10.129 26.718 1.00 92.25 81 GLN A CA 1
ATOM 645 C C . GLN A 1 81 ? 1.916 10.394 28.001 1.00 92.25 81 GLN A C 1
ATOM 647 O O . GLN A 1 81 ? 1.730 11.444 28.615 1.00 92.25 81 GLN A O 1
ATOM 652 N N . GLN A 1 82 ? 2.804 9.479 28.409 1.00 90.44 82 GLN A N 1
ATOM 653 C CA . GLN A 1 82 ? 3.676 9.701 29.572 1.00 90.44 82 GLN A CA 1
ATOM 654 C C . GLN A 1 82 ? 4.686 10.823 29.316 1.00 90.44 82 GLN A C 1
ATOM 656 O O . GLN A 1 82 ? 4.897 11.672 30.182 1.00 90.44 82 GLN A O 1
ATOM 661 N N . ASP A 1 83 ? 5.273 10.848 28.121 1.00 93.38 83 ASP A N 1
ATOM 662 C CA . ASP A 1 83 ? 6.282 11.840 27.746 1.00 93.38 83 ASP A CA 1
ATOM 663 C C . ASP A 1 83 ? 5.660 13.231 27.520 1.00 93.38 83 ASP A C 1
ATOM 665 O O . ASP A 1 83 ? 6.272 14.259 27.827 1.00 93.38 83 ASP A O 1
ATOM 669 N N . PHE A 1 84 ? 4.421 13.276 27.015 1.00 91.19 84 PHE A N 1
ATOM 670 C CA . PHE A 1 84 ? 3.722 14.504 26.629 1.00 91.19 84 PHE A CA 1
ATOM 671 C C . PHE A 1 84 ? 2.259 14.536 27.115 1.00 91.19 84 PHE A C 1
ATOM 673 O O . PHE A 1 84 ? 1.326 14.568 26.304 1.00 91.19 84 PHE A O 1
ATOM 680 N N . PRO A 1 85 ? 2.017 14.633 28.434 1.00 85.94 85 PRO A N 1
ATOM 681 C CA . PRO A 1 85 ? 0.674 14.517 29.016 1.00 85.94 85 PRO A CA 1
ATOM 682 C C . PRO A 1 85 ? -0.308 15.614 28.570 1.00 85.94 85 PRO A C 1
ATOM 684 O O . PRO A 1 85 ? -1.518 15.413 28.601 1.00 85.94 85 PRO A O 1
ATOM 687 N N . GLN A 1 86 ? 0.195 16.766 28.112 1.00 87.81 86 GLN A N 1
ATOM 688 C CA . GLN A 1 86 ? -0.633 17.847 27.557 1.00 87.81 86 GLN A CA 1
ATOM 689 C C . GLN A 1 86 ? -1.148 17.575 26.130 1.00 87.81 86 GLN A C 1
ATOM 691 O O . GLN A 1 86 ? -2.091 18.239 25.705 1.00 87.81 86 GLN A O 1
ATOM 696 N N . ILE A 1 87 ? -0.529 16.656 25.375 1.00 83.69 87 ILE A N 1
ATOM 697 C CA . ILE A 1 87 ? -0.876 16.394 23.964 1.00 83.69 87 ILE A CA 1
ATOM 698 C C . ILE A 1 87 ? -1.958 15.314 23.862 1.00 83.69 87 ILE A C 1
ATOM 700 O O . ILE A 1 87 ? -2.885 15.448 23.064 1.00 83.69 87 ILE A O 1
ATOM 704 N N . THR A 1 88 ? -1.876 14.284 24.707 1.00 78.12 88 THR A N 1
ATOM 705 C CA . THR A 1 88 ? -2.782 13.130 24.669 1.00 78.12 88 THR A CA 1
ATOM 706 C C . THR A 1 88 ? -3.327 12.856 26.074 1.00 78.12 88 THR A C 1
ATOM 708 O O . THR A 1 88 ? -2.798 12.010 26.788 1.00 78.12 88 THR A O 1
ATOM 711 N N . PRO A 1 89 ? -4.366 13.581 26.524 1.00 82.06 89 PRO A N 1
ATOM 712 C CA . PRO A 1 89 ? -4.843 13.486 27.906 1.00 82.06 89 PRO A CA 1
ATOM 713 C C . PRO A 1 89 ? -5.600 12.184 28.215 1.00 82.06 89 PRO A C 1
ATOM 715 O O . PRO A 1 89 ? -5.816 11.863 29.381 1.00 82.06 89 PRO A O 1
ATOM 718 N N . GLN A 1 90 ? -6.030 11.446 27.190 1.00 86.25 90 GLN A N 1
ATOM 719 C CA . GLN A 1 90 ? -6.830 10.228 27.314 1.00 86.25 90 GLN A CA 1
ATOM 720 C C . GLN A 1 90 ? -6.047 9.018 26.792 1.00 86.25 90 GLN A C 1
ATOM 722 O O . GLN A 1 90 ? -5.324 9.160 25.804 1.00 86.25 90 GLN A O 1
ATOM 727 N N . PRO A 1 91 ? -6.196 7.836 27.417 1.00 87.94 91 PRO A N 1
ATOM 728 C CA . PRO A 1 91 ? -5.560 6.622 26.925 1.00 87.94 91 PRO A CA 1
ATOM 729 C C . PRO A 1 91 ? -6.111 6.225 25.545 1.00 87.94 91 PRO A C 1
ATOM 731 O O . PRO A 1 91 ? -7.274 6.509 25.243 1.00 87.94 91 PRO A O 1
ATOM 734 N N . PRO A 1 92 ? -5.308 5.541 24.709 1.00 91.69 92 PRO A N 1
ATOM 735 C CA . PRO A 1 92 ? -5.778 5.019 23.435 1.00 91.69 92 PRO A CA 1
ATOM 736 C C . PRO A 1 92 ? -6.891 3.988 23.655 1.00 91.69 92 PRO A C 1
ATOM 738 O O . PRO A 1 92 ? -6.749 3.065 24.459 1.00 91.69 92 PRO A O 1
ATOM 741 N N . LEU A 1 93 ? -7.983 4.139 22.908 1.00 92.69 93 LEU A N 1
ATOM 742 C CA . LEU A 1 93 ? -9.093 3.191 22.871 1.00 92.69 93 LEU A CA 1
ATOM 743 C C . LEU A 1 93 ? -8.931 2.265 21.666 1.00 92.69 93 LEU A C 1
ATOM 745 O O . LEU A 1 93 ? -8.642 2.726 20.560 1.00 92.69 93 LEU A O 1
ATOM 749 N N . ILE A 1 94 ? -9.141 0.968 21.880 1.00 94.12 94 ILE A N 1
ATOM 750 C CA . ILE A 1 94 ? -9.170 -0.035 20.815 1.00 94.12 94 ILE A CA 1
ATOM 751 C C . ILE A 1 94 ? -10.633 -0.342 20.530 1.00 94.12 94 ILE A C 1
ATOM 753 O O . ILE A 1 94 ? -11.354 -0.779 21.420 1.00 94.12 94 ILE A O 1
ATOM 757 N N . LEU A 1 95 ? -11.059 -0.087 19.297 1.00 94.62 95 LEU A N 1
ATOM 758 C CA . LEU A 1 95 ? -12.429 -0.283 18.838 1.00 94.62 95 LEU A CA 1
ATOM 759 C C . LEU A 1 95 ? -12.421 -1.030 17.505 1.00 94.62 95 LEU A C 1
ATOM 761 O O . LEU A 1 95 ? -11.486 -0.902 16.709 1.00 94.62 95 LEU A O 1
ATOM 765 N N . HIS A 1 96 ? -13.507 -1.740 17.237 1.00 95.38 96 HIS A N 1
ATOM 766 C CA . HIS A 1 96 ? -13.761 -2.464 16.004 1.00 95.38 96 HIS A CA 1
ATOM 767 C C . HIS A 1 96 ? -14.922 -1.848 15.216 1.00 95.38 96 HIS A C 1
ATOM 769 O O . HIS A 1 96 ? -15.915 -1.347 15.749 1.00 95.38 96 HIS A O 1
ATOM 775 N N . SER A 1 97 ? -14.778 -1.875 13.892 1.00 96.44 97 SER A N 1
ATOM 776 C CA . SER A 1 97 ? -15.881 -1.573 12.980 1.00 96.44 97 SER A CA 1
ATOM 777 C C . SER A 1 97 ? -16.796 -2.787 12.815 1.00 96.44 97 SER A C 1
ATOM 779 O O . SER A 1 97 ? -16.400 -3.907 13.126 1.00 96.44 97 SER A O 1
ATOM 781 N N . ARG A 1 98 ? -17.964 -2.612 12.189 1.00 97.00 98 ARG A N 1
ATOM 782 C CA . ARG A 1 98 ? -18.837 -3.742 11.813 1.00 97.00 98 ARG A CA 1
ATOM 783 C C . ARG A 1 98 ? -18.220 -4.663 10.758 1.00 97.00 98 ARG A C 1
ATOM 785 O O . ARG A 1 98 ? -18.753 -5.743 10.509 1.00 97.00 98 ARG A O 1
ATOM 792 N N . ALA A 1 99 ? -17.146 -4.243 10.087 1.00 96.56 99 ALA A N 1
ATOM 793 C CA . ALA A 1 99 ? -16.416 -5.109 9.174 1.00 96.56 99 ALA A CA 1
ATOM 794 C C . ALA A 1 99 ? -15.550 -6.091 9.979 1.00 96.56 99 ALA A C 1
ATOM 796 O O . ALA A 1 99 ? -14.475 -5.736 10.454 1.00 96.56 99 ALA A O 1
ATOM 797 N N . ILE A 1 100 ? -16.040 -7.326 10.104 1.00 93.56 100 ILE A N 1
ATOM 798 C CA . ILE A 1 100 ? -15.435 -8.390 10.922 1.00 93.56 100 ILE A CA 1
ATOM 799 C C . ILE A 1 100 ? -14.123 -8.951 10.357 1.00 93.56 100 ILE A C 1
ATOM 801 O O . ILE A 1 100 ? -13.366 -9.599 11.070 1.00 93.56 100 ILE A O 1
ATOM 805 N N . ASP A 1 101 ? -13.857 -8.734 9.071 1.00 92.75 101 ASP A N 1
ATOM 806 C CA . ASP A 1 101 ? -12.695 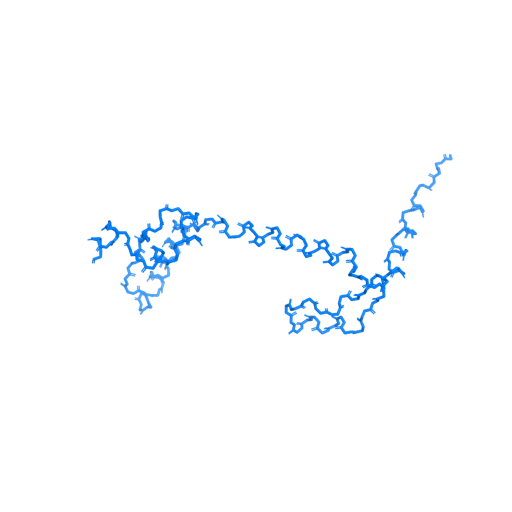-9.278 8.379 1.00 92.75 101 ASP A CA 1
ATOM 807 C C . ASP A 1 101 ? -12.259 -8.368 7.218 1.00 92.75 101 ASP A C 1
ATOM 809 O O . ASP A 1 101 ? -12.978 -7.455 6.794 1.00 92.75 101 ASP A O 1
ATOM 813 N N . ARG A 1 102 ? -11.064 -8.633 6.675 1.00 92.50 102 ARG A N 1
ATOM 814 C CA . ARG A 1 102 ? -10.460 -7.829 5.603 1.00 92.50 102 ARG A CA 1
ATOM 815 C C . ARG A 1 102 ? -11.264 -7.861 4.300 1.00 92.50 102 ARG A C 1
ATOM 817 O O . ARG A 1 102 ? -11.341 -6.841 3.619 1.00 92.50 102 ARG A O 1
ATOM 824 N N . VAL A 1 103 ? -11.847 -9.001 3.932 1.00 93.75 103 VAL A N 1
ATOM 825 C CA . VAL A 1 103 ? -12.656 -9.137 2.710 1.00 93.75 103 VAL A CA 1
ATOM 826 C C . VAL A 1 103 ? -13.912 -8.284 2.837 1.00 93.75 103 VAL A C 1
ATOM 828 O O . VAL A 1 103 ? -14.199 -7.484 1.943 1.00 93.75 103 VAL A O 1
ATOM 831 N N . THR A 1 104 ? -14.606 -8.385 3.971 1.00 94.94 104 THR A N 1
ATOM 832 C CA . THR A 1 104 ? -15.770 -7.551 4.282 1.00 94.94 104 THR A CA 1
ATOM 833 C C . THR A 1 104 ? -15.391 -6.071 4.289 1.00 94.94 104 THR A C 1
ATOM 835 O O . THR A 1 104 ? -16.075 -5.273 3.654 1.00 94.94 104 THR A O 1
ATOM 838 N N . TYR A 1 105 ? -14.271 -5.694 4.910 1.00 94.50 105 TYR A N 1
ATOM 839 C CA . TYR A 1 105 ? -13.791 -4.307 4.926 1.00 94.50 105 TYR A CA 1
ATOM 840 C C . TYR A 1 105 ? -13.560 -3.736 3.515 1.00 94.50 105 TYR A C 1
ATOM 842 O O . TYR A 1 105 ? -13.959 -2.607 3.231 1.00 94.50 105 TYR A O 1
ATOM 850 N N . LEU A 1 106 ? -12.972 -4.525 2.607 1.00 93.75 106 LEU A N 1
ATOM 851 C CA . LEU A 1 106 ? -12.692 -4.098 1.229 1.00 93.75 106 LEU A CA 1
ATOM 852 C C . LEU A 1 106 ? -13.945 -4.040 0.339 1.00 93.75 106 LEU A C 1
ATOM 854 O O . LEU A 1 106 ? -13.986 -3.244 -0.5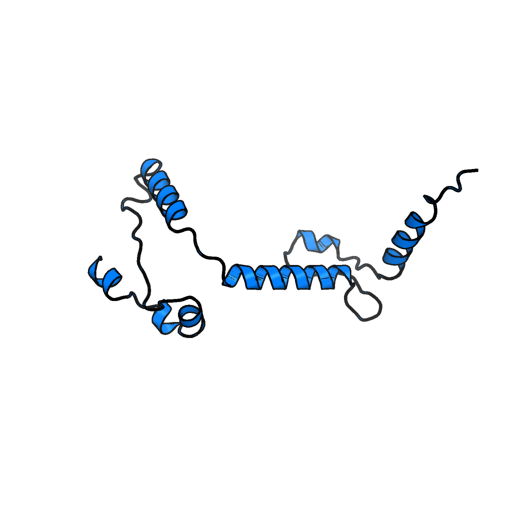98 1.00 93.75 106 LEU A O 1
ATOM 858 N N . GLN A 1 107 ? -14.957 -4.872 0.605 1.00 96.06 107 GLN A N 1
ATOM 859 C CA . GLN A 1 107 ? -16.174 -4.959 -0.217 1.00 96.06 107 GLN A CA 1
ATOM 860 C C . GLN A 1 107 ? -17.353 -4.138 0.333 1.00 96.06 107 GLN A C 1
ATOM 862 O O . GLN A 1 107 ? -18.251 -3.774 -0.428 1.00 96.06 107 GLN A O 1
ATOM 867 N N . ARG A 1 108 ? -17.371 -3.847 1.641 1.00 96.31 108 ARG A N 1
ATOM 868 C CA . ARG A 1 108 ? -18.463 -3.173 2.365 1.00 96.31 108 ARG A CA 1
ATOM 869 C C . ARG A 1 108 ? -17.953 -1.941 3.117 1.00 96.31 108 ARG A C 1
ATOM 871 O O . ARG A 1 108 ? -17.823 -1.957 4.345 1.00 96.31 108 ARG A O 1
ATOM 878 N N . PRO A 1 109 ? -17.693 -0.833 2.398 1.00 95.12 109 PRO A N 1
ATOM 879 C CA . PRO A 1 109 ? -17.215 0.403 3.016 1.00 95.12 109 PRO A CA 1
ATOM 880 C C . PRO A 1 109 ? -18.231 1.019 3.988 1.00 95.12 109 PRO A C 1
ATOM 882 O O . PRO A 1 109 ? -17.862 1.846 4.818 1.00 95.12 109 PRO A O 1
ATOM 885 N N . ASP A 1 110 ? -19.505 0.639 3.895 1.00 97.38 110 ASP A N 1
ATOM 886 C CA . ASP A 1 110 ? -20.548 1.017 4.841 1.00 97.38 110 ASP A CA 1
ATOM 887 C C . ASP A 1 110 ? -20.319 0.403 6.230 1.00 97.38 110 ASP A C 1
ATOM 889 O O . ASP A 1 110 ? -20.454 1.107 7.230 1.00 97.38 110 ASP A O 1
ATOM 893 N N . TYR A 1 111 ? -19.891 -0.860 6.306 1.00 97.12 111 TYR A N 1
ATOM 894 C CA . TYR A 1 111 ? -19.584 -1.521 7.581 1.00 97.12 111 TYR A CA 1
ATOM 895 C C . TYR A 1 111 ? -18.293 -1.005 8.211 1.00 97.12 111 TYR A C 1
ATOM 897 O O . TYR A 1 111 ? -18.237 -0.843 9.426 1.00 97.12 111 TYR A O 1
ATOM 905 N N . GLY A 1 112 ? -17.293 -0.649 7.402 1.00 95.38 112 GLY A N 1
ATOM 906 C CA . GLY A 1 112 ? -16.057 -0.036 7.900 1.00 95.38 112 GLY A CA 1
ATOM 907 C C . GLY A 1 112 ? -16.240 1.367 8.502 1.00 95.38 112 GLY A C 1
ATOM 908 O O . GLY A 1 112 ? -15.350 1.853 9.192 1.00 95.38 112 GLY A O 1
ATOM 909 N N . ARG A 1 113 ? -17.380 2.033 8.253 1.00 95.81 113 ARG A N 1
ATOM 910 C CA . ARG A 1 113 ? -17.710 3.374 8.782 1.00 95.81 113 ARG A CA 1
ATOM 911 C C . ARG A 1 113 ? -18.628 3.343 10.005 1.00 95.81 113 ARG A C 1
ATOM 913 O O . ARG A 1 113 ? -19.017 4.401 10.494 1.00 95.81 113 ARG A O 1
ATOM 920 N N . GLN A 1 114 ? -19.008 2.157 10.469 1.00 96.38 114 GLN A N 1
ATOM 921 C CA . GLN A 1 114 ? -19.857 1.963 11.640 1.00 96.38 114 GLN A CA 1
ATOM 922 C C . GLN A 1 114 ? -19.089 1.146 12.675 1.00 96.38 114 GLN A C 1
ATOM 924 O O . GLN A 1 114 ? -18.413 0.189 12.306 1.00 96.38 114 GLN A O 1
ATOM 929 N N . LEU A 1 115 ? -19.206 1.505 13.953 1.00 97.12 115 LEU A N 1
ATOM 930 C CA . LEU A 1 115 ? -18.699 0.677 15.048 1.00 97.12 115 LEU A CA 1
ATOM 931 C C . LEU A 1 115 ? -19.536 -0.595 15.178 1.00 97.12 115 LEU A C 1
ATOM 933 O O . LEU A 1 115 ? -20.732 -0.587 14.863 1.00 97.12 115 LEU A O 1
ATOM 937 N N . ASP A 1 116 ? -18.909 -1.677 15.627 1.00 96.62 116 ASP A N 1
ATOM 938 C CA . ASP A 1 116 ? -19.658 -2.835 16.101 1.00 96.62 116 ASP A CA 1
ATOM 939 C C . ASP A 1 116 ? -20.352 -2.554 17.445 1.00 96.62 116 ASP A C 1
ATOM 941 O O . ASP A 1 116 ? -20.195 -1.494 18.056 1.00 96.62 116 ASP A O 1
ATOM 945 N N . GLU A 1 117 ? -21.208 -3.482 17.867 1.00 95.94 117 GLU A N 1
ATOM 946 C CA . GLU A 1 117 ? -22.056 -3.293 19.048 1.00 95.94 117 GLU A CA 1
ATOM 947 C C . GLU A 1 117 ? -21.244 -3.266 20.350 1.00 95.94 117 GLU A C 1
ATOM 949 O O . GLU A 1 117 ? -21.551 -2.477 21.247 1.00 95.94 117 GLU A O 1
ATOM 954 N N . GLU A 1 118 ? -20.188 -4.078 20.442 1.00 95.38 118 GLU A N 1
ATOM 955 C CA . GLU A 1 118 ? -19.299 -4.120 21.605 1.00 95.38 118 GLU A CA 1
ATOM 956 C C . GLU A 1 118 ? -18.538 -2.799 21.757 1.00 95.38 118 GLU A C 1
ATOM 958 O O . GLU A 1 118 ? -18.597 -2.164 22.813 1.00 95.38 118 GLU A O 1
ATOM 963 N N . SER A 1 119 ? -17.923 -2.319 20.674 1.00 95.88 119 SER A N 1
ATOM 964 C CA . SER A 1 119 ? -17.180 -1.058 20.670 1.00 95.88 119 SER A CA 1
ATOM 965 C C . SER A 1 119 ? -18.088 0.131 20.952 1.00 95.88 119 SER A C 1
ATOM 967 O O . SER A 1 119 ? -17.709 1.023 21.708 1.00 95.88 119 SER A O 1
ATOM 969 N N . PHE A 1 120 ? -19.303 0.139 20.396 1.00 95.62 120 PHE A N 1
ATOM 970 C CA . PHE A 1 120 ? -20.279 1.194 20.670 1.00 95.62 120 PHE A CA 1
ATOM 971 C C . PHE A 1 120 ? -20.708 1.225 22.142 1.00 95.62 120 PHE A C 1
ATOM 973 O O . PHE A 1 120 ? -20.931 2.302 22.684 1.00 95.62 120 PHE A O 1
ATOM 980 N N . THR A 1 121 ? -20.806 0.063 22.791 1.00 94.69 121 THR A N 1
ATOM 981 C CA . THR A 1 121 ? -21.197 -0.038 24.207 1.00 94.69 121 THR A CA 1
ATOM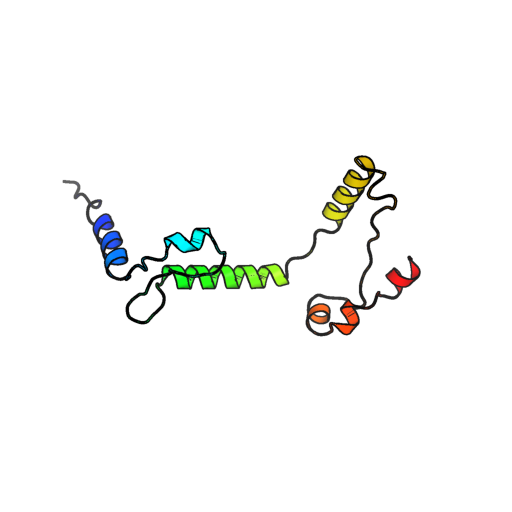 982 C C . THR A 1 121 ? -20.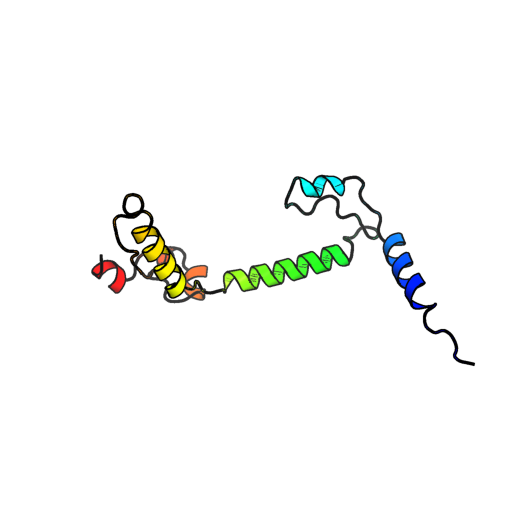039 0.291 25.159 1.00 94.69 121 THR A C 1
ATOM 984 O O . THR A 1 121 ? -20.279 0.690 26.295 1.00 94.69 121 THR A O 1
ATOM 987 N N . SER A 1 122 ? -18.788 0.121 24.715 1.00 90.69 122 SER A N 1
ATOM 988 C CA . SER A 1 122 ? -17.583 0.434 25.501 1.00 90.69 122 SER A CA 1
ATOM 989 C C . SER A 1 122 ? -17.219 1.925 25.568 1.00 90.69 122 SER A C 1
ATOM 991 O O . SER A 1 122 ? -16.362 2.297 26.372 1.00 90.69 122 SER A O 1
ATOM 993 N N . LEU A 1 123 ? -17.841 2.750 24.717 1.00 85.75 123 LEU A N 1
ATOM 994 C CA . LEU A 1 123 ? -17.684 4.208 24.679 1.00 85.75 123 LEU A CA 1
ATOM 995 C C . LEU A 1 123 ? -18.565 4.901 25.723 1.00 85.75 123 LEU A C 1
ATOM 997 O O . LEU A 1 123 ? -18.065 5.878 26.328 1.00 85.75 123 LEU A O 1
#

Secondary structure (DSSP, 8-state):
-----TTSSHHHHHHHHHTSB--GGGGGGGG-SS--S--BBTTB--HHHHHHHHHHHHHHHHHHHPPP-HHHHHHHHHHHHHH-TTT--SPPPP--BS--SHHHHHH-TTGGGSB-HHHHHH-

Foldseek 3Di:
DDPPPPPPPVVVVVVLVVQWAFFPCPVVCVVDVDPPRQTDRVPHGRPVVVVVVVVVVVVVVVVLVDDDPPVVVQVVQVVCCVVCVPPDVDRDDDFAFQQPDSVSVVPPVVRVVHTDPVRVVVD

Solvent-accessible surface area (backbone atoms only — not comparable to full-atom values): 7550 Å² total; per-residue (Å²): 138,81,80,81,73,76,72,70,64,67,62,63,62,54,54,62,55,75,55,40,50,79,36,92,54,37,74,56,35,84,79,42,92,60,94,53,41,80,38,25,34,86,98,39,74,36,67,68,62,52,51,54,49,53,52,52,51,52,52,52,55,50,59,74,69,59,78,80,64,59,67,63,50,49,53,53,52,53,50,48,23,70,78,36,49,89,80,42,81,64,80,89,81,90,73,48,40,51,33,88,44,71,69,47,36,76,74,34,63,71,33,54,75,33,64,24,73,66,43,58,69,74,108